Protein AF-A0A0F9BSE6-F1 (afdb_monomer_lite)

pLDDT: mean 94.54, std 9.43, range [40.88, 98.62]

Organism: NCBI:txid412755

Structure (mmCIF, N/CA/C/O backbone):
data_AF-A0A0F9BSE6-F1
#
_entry.id   AF-A0A0F9BSE6-F1
#
loop_
_atom_site.group_PDB
_atom_site.id
_atom_site.type_symbol
_atom_site.label_atom_id
_atom_site.label_alt_id
_atom_site.label_comp_id
_atom_site.label_asym_id
_atom_site.label_entity_id
_atom_site.label_seq_id
_atom_site.pdbx_PDB_ins_code
_atom_site.Cartn_x
_atom_site.Cartn_y
_atom_site.Cartn_z
_atom_site.occupancy
_atom_site.B_iso_or_equiv
_atom_site.auth_seq_id
_atom_site.auth_comp_id
_atom_site.auth_asym_id
_atom_site.auth_atom_id
_atom_site.pdbx_PDB_model_num
ATOM 1 N N . LYS A 1 1 ? -13.243 -0.671 10.681 1.00 94.56 1 LYS A N 1
ATOM 2 C CA . LYS A 1 1 ? -12.581 0.078 9.595 1.00 94.56 1 LYS A CA 1
ATOM 3 C C . LYS A 1 1 ? -11.642 -0.869 8.884 1.00 94.56 1 LYS A C 1
ATOM 5 O O . LYS A 1 1 ? -10.928 -1.587 9.572 1.00 94.56 1 LYS A O 1
ATOM 10 N N . ILE A 1 2 ? -11.708 -0.940 7.564 1.00 98.12 2 ILE A N 1
ATOM 11 C CA . ILE A 1 2 ? -10.799 -1.738 6.736 1.00 98.12 2 ILE A CA 1
ATOM 12 C C . ILE A 1 2 ? -9.927 -0.745 5.977 1.00 98.12 2 ILE A C 1
ATOM 14 O O . ILE A 1 2 ? -10.470 0.229 5.458 1.00 98.12 2 ILE A O 1
ATOM 18 N N . LEU 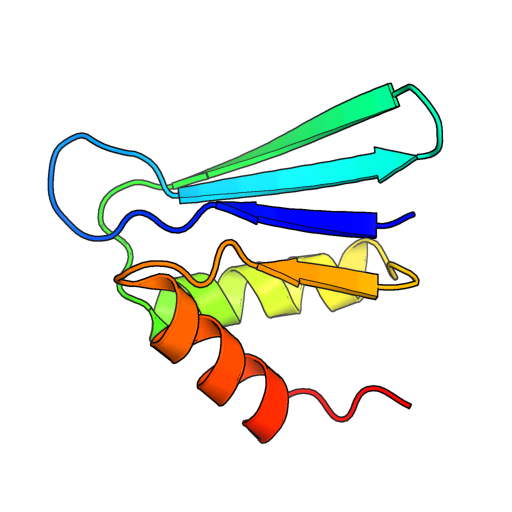A 1 3 ? -8.616 -0.962 5.959 1.00 98.44 3 LEU A N 1
ATOM 19 C CA . LEU A 1 3 ? -7.689 -0.218 5.111 1.00 98.44 3 LEU A CA 1
ATOM 20 C C . LEU A 1 3 ? -7.546 -0.973 3.789 1.00 98.44 3 LEU A C 1
ATOM 22 O O . LEU A 1 3 ? -7.429 -2.197 3.793 1.00 98.44 3 LEU A O 1
ATOM 26 N N . SER A 1 4 ? -7.599 -0.257 2.677 1.00 98.19 4 SER A N 1
ATOM 27 C CA . SER A 1 4 ? -7.528 -0.819 1.332 1.00 98.19 4 SER A CA 1
ATOM 28 C C . SER A 1 4 ? -6.404 -0.138 0.565 1.00 98.19 4 SER A C 1
ATOM 30 O O . SER A 1 4 ? -6.289 1.089 0.623 1.00 98.19 4 SER A O 1
ATOM 32 N N . VAL A 1 5 ? -5.580 -0.934 -0.110 1.00 98.31 5 VAL A N 1
ATOM 33 C CA . VAL A 1 5 ? -4.401 -0.478 -0.849 1.00 98.31 5 VAL A CA 1
ATOM 34 C C . VAL A 1 5 ? -4.453 -1.069 -2.248 1.00 98.31 5 VAL A C 1
ATOM 36 O O . VAL A 1 5 ? -4.396 -2.285 -2.397 1.00 98.31 5 VAL A O 1
ATOM 39 N N . ASP A 1 6 ? -4.565 -0.205 -3.245 1.00 98.00 6 ASP A N 1
ATOM 40 C CA . ASP A 1 6 ? -4.442 -0.544 -4.660 1.00 98.00 6 ASP A CA 1
ATOM 41 C C . ASP A 1 6 ? -3.069 -0.057 -5.133 1.00 98.00 6 ASP A C 1
ATOM 43 O O . ASP A 1 6 ? -2.729 1.119 -4.952 1.00 98.00 6 ASP A O 1
ATOM 47 N N . VAL A 1 7 ? -2.234 -0.983 -5.602 1.00 98.00 7 VAL A N 1
ATOM 48 C CA . VAL A 1 7 ? -0.795 -0.765 -5.772 1.00 98.00 7 VAL A CA 1
ATOM 49 C C . VAL A 1 7 ? -0.483 -0.492 -7.236 1.00 98.00 7 VAL A C 1
ATOM 51 O O . VAL A 1 7 ? -0.516 -1.392 -8.068 1.00 98.00 7 VAL A O 1
ATOM 54 N N . ALA A 1 8 ? -0.036 0.728 -7.518 1.00 96.56 8 ALA A N 1
ATOM 55 C CA . ALA A 1 8 ? 0.642 1.060 -8.765 1.00 96.56 8 ALA A CA 1
ATOM 56 C C . ALA A 1 8 ? 2.093 1.452 -8.484 1.00 96.56 8 ALA A C 1
ATOM 58 O O . ALA A 1 8 ? 2.399 2.045 -7.446 1.00 96.56 8 ALA A O 1
ATOM 59 N N . ARG A 1 9 ? 2.992 1.134 -9.414 1.00 89.56 9 ARG A N 1
ATOM 60 C CA . ARG A 1 9 ? 4.418 1.435 -9.269 1.00 89.56 9 ARG A CA 1
ATOM 61 C C . ARG A 1 9 ? 4.816 2.643 -10.115 1.00 89.56 9 ARG A C 1
ATOM 63 O O . ARG A 1 9 ? 4.450 3.775 -9.816 1.00 89.56 9 ARG A O 1
ATOM 70 N N . PHE A 1 10 ? 5.602 2.392 -11.154 1.00 90.50 10 PHE A N 1
ATOM 71 C CA . PHE A 1 10 ? 6.069 3.389 -12.106 1.00 90.50 10 PHE A CA 1
ATOM 72 C C . PHE A 1 10 ? 5.065 3.523 -13.256 1.00 90.50 10 PHE A C 1
ATOM 74 O O . PHE A 1 10 ? 4.272 2.612 -13.485 1.00 90.50 10 PHE A O 1
ATOM 81 N N . GLY A 1 11 ? 5.141 4.630 -13.994 1.00 91.81 11 GLY A N 1
ATOM 82 C CA . GLY A 1 11 ? 4.178 4.987 -15.037 1.00 91.81 11 GLY A CA 1
ATOM 83 C C . GLY A 1 11 ? 3.158 6.012 -14.544 1.00 91.81 11 GLY A C 1
ATOM 84 O O . GLY A 1 11 ? 3.376 6.676 -13.527 1.00 91.81 11 GLY A O 1
ATOM 85 N N . ASP A 1 12 ? 2.061 6.141 -15.285 1.00 95.12 12 ASP A N 1
ATOM 86 C CA . ASP A 1 12 ? 1.080 7.212 -15.074 1.00 95.12 12 ASP A CA 1
ATOM 87 C C . ASP A 1 12 ? 0.028 6.869 -14.006 1.00 95.12 12 ASP A C 1
ATOM 89 O O . ASP A 1 12 ? -0.618 7.764 -13.453 1.00 95.12 12 ASP A O 1
ATOM 93 N N . ASP A 1 13 ? -0.104 5.584 -13.667 1.00 95.75 13 ASP A N 1
ATOM 94 C CA . ASP A 1 13 ? -1.035 5.107 -12.648 1.00 95.75 13 ASP A CA 1
ATOM 95 C C . ASP A 1 13 ? -0.623 5.535 -11.230 1.00 95.75 13 ASP A C 1
ATOM 97 O O . ASP A 1 13 ? 0.518 5.918 -10.943 1.00 95.75 13 ASP A O 1
ATOM 101 N N . GLN A 1 14 ? -1.591 5.486 -10.315 1.00 97.62 14 GLN A N 1
ATOM 102 C CA . GLN A 1 14 ? -1.426 5.912 -8.929 1.00 97.62 14 GLN A CA 1
ATOM 103 C C . GLN A 1 14 ? -1.656 4.756 -7.965 1.00 97.62 14 GLN A C 1
ATOM 105 O O . GLN A 1 14 ? -2.678 4.084 -8.040 1.00 97.62 14 GLN A O 1
ATOM 110 N N . THR A 1 15 ? -0.775 4.615 -6.973 1.00 98.38 15 THR A N 1
ATOM 111 C CA . THR A 1 15 ? -1.117 3.859 -5.764 1.00 98.38 15 THR A CA 1
ATOM 112 C C . THR A 1 15 ? -2.203 4.621 -5.011 1.00 98.38 15 THR A C 1
ATOM 114 O O . THR A 1 15 ? -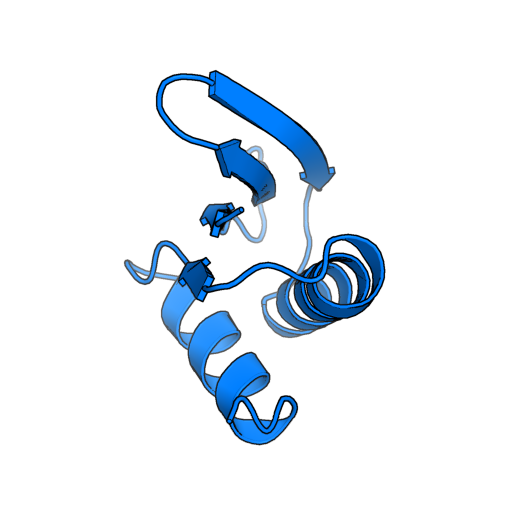2.048 5.820 -4.753 1.00 98.38 15 THR A O 1
ATOM 117 N N . VAL A 1 16 ? -3.270 3.936 -4.600 1.00 98.44 16 VAL A N 1
ATOM 118 C CA . VAL A 1 16 ? -4.376 4.515 -3.827 1.00 98.44 16 VAL A CA 1
ATOM 119 C C . VAL A 1 16 ? -4.499 3.812 -2.481 1.00 98.44 16 VAL A C 1
ATOM 121 O O . VAL A 1 16 ? -4.685 2.602 -2.407 1.00 98.44 16 VAL A O 1
ATOM 124 N N . ILE A 1 17 ? -4.454 4.595 -1.402 1.00 98.62 17 ILE A N 1
ATOM 125 C CA . ILE A 1 17 ? -4.729 4.122 -0.043 1.00 98.62 17 ILE A CA 1
ATOM 126 C C . ILE A 1 17 ? -6.038 4.749 0.431 1.00 98.62 17 ILE A C 1
ATOM 128 O O . ILE A 1 17 ? -6.228 5.970 0.383 1.00 98.62 17 ILE A O 1
ATOM 132 N N . GLY A 1 18 ? -6.956 3.912 0.901 1.00 98.50 18 GLY A N 1
ATOM 133 C CA . GLY A 1 18 ? -8.278 4.325 1.355 1.00 98.50 18 GLY A CA 1
ATOM 134 C C . GLY A 1 18 ? -8.789 3.495 2.522 1.00 98.50 18 GLY A C 1
ATOM 135 O O . GLY A 1 18 ? -8.198 2.493 2.913 1.00 98.50 18 GLY A O 1
ATOM 136 N N . THR A 1 19 ? -9.922 3.908 3.084 1.00 98.50 19 THR A N 1
ATOM 137 C CA . THR A 1 19 ? -10.628 3.138 4.111 1.00 98.50 19 THR A CA 1
ATOM 138 C C . THR A 1 19 ? -12.049 2.816 3.691 1.00 98.50 19 THR A C 1
ATOM 140 O O . THR A 1 19 ? -12.713 3.600 3.010 1.00 98.50 19 THR A O 1
ATOM 143 N N . ARG A 1 20 ? -12.546 1.670 4.159 1.00 97.75 20 ARG A N 1
ATOM 144 C CA . ARG A 1 20 ? -13.954 1.281 4.077 1.00 97.75 20 ARG A CA 1
ATOM 145 C C . ARG A 1 20 ? -14.538 1.051 5.469 1.00 97.75 20 ARG A C 1
ATOM 147 O O . ARG A 1 20 ? -13.964 0.342 6.302 1.00 97.75 20 ARG A O 1
ATOM 154 N N . GLN A 1 21 ? -15.723 1.606 5.708 1.00 97.38 21 GLN A N 1
ATOM 155 C CA . GLN A 1 21 ? -16.539 1.360 6.897 1.00 97.38 21 GLN A CA 1
ATOM 156 C C . GLN A 1 21 ? -17.994 1.145 6.455 1.00 97.38 21 GLN A C 1
ATOM 158 O O . GLN A 1 21 ? -18.692 2.084 6.073 1.00 97.38 21 GLN A O 1
ATOM 163 N N . GLY A 1 22 ? -18.456 -0.110 6.477 1.00 95.25 22 GLY A N 1
ATOM 164 C CA . GLY A 1 22 ? -1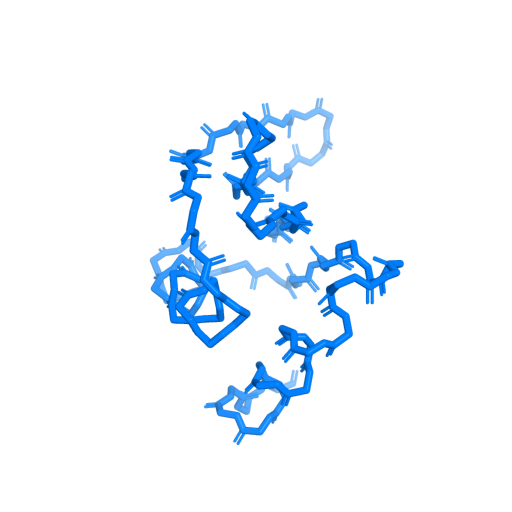9.778 -0.465 5.952 1.00 95.25 22 GLY A CA 1
ATOM 165 C C . GLY A 1 22 ? -19.901 -0.124 4.462 1.00 95.25 22 GLY A C 1
ATOM 166 O O . GLY A 1 22 ? -19.089 -0.580 3.657 1.00 95.25 22 GLY A O 1
ATOM 167 N N . ARG A 1 23 ? -20.903 0.688 4.105 1.00 96.69 23 ARG A N 1
ATOM 168 C CA . ARG A 1 23 ? -21.174 1.135 2.723 1.00 96.69 23 ARG A CA 1
ATOM 169 C C . ARG A 1 23 ? -20.426 2.411 2.316 1.00 96.69 23 ARG A C 1
ATOM 171 O O . ARG A 1 23 ? -20.643 2.906 1.218 1.00 96.69 23 ARG A O 1
ATOM 178 N N . LYS A 1 24 ? -19.576 2.964 3.188 1.00 97.06 24 LYS A N 1
ATOM 179 C CA . LYS A 1 24 ? -18.801 4.176 2.901 1.00 97.06 24 LYS A CA 1
ATOM 180 C C . LYS A 1 24 ? -17.343 3.824 2.630 1.00 97.06 24 LYS A C 1
ATOM 182 O O . LYS A 1 24 ? -16.720 3.136 3.442 1.00 97.06 24 LYS A O 1
ATOM 187 N N . ALA A 1 25 ? -16.821 4.331 1.519 1.00 97.56 25 ALA A N 1
ATOM 188 C CA . ALA A 1 25 ? -15.406 4.318 1.186 1.00 97.56 25 ALA A CA 1
ATOM 189 C C . ALA A 1 25 ? -14.874 5.757 1.149 1.00 97.56 25 ALA A C 1
ATOM 191 O O . ALA A 1 25 ? -15.579 6.669 0.717 1.00 97.56 25 ALA A O 1
ATOM 192 N N . THR A 1 26 ? -13.641 5.945 1.609 1.00 97.94 26 THR A N 1
ATOM 193 C CA . THR A 1 26 ? -12.945 7.234 1.603 1.00 97.94 26 THR A CA 1
ATOM 194 C C . THR A 1 26 ? -11.535 7.020 1.075 1.00 97.94 26 THR A C 1
ATOM 196 O O . THR A 1 26 ? -10.795 6.200 1.619 1.00 97.94 26 THR A O 1
ATOM 199 N N . VAL A 1 27 ? -11.143 7.774 0.049 1.00 98.50 27 VAL A N 1
ATOM 200 C CA . VAL A 1 27 ? -9.745 7.843 -0.393 1.00 98.50 27 VAL A CA 1
ATOM 201 C C . VAL A 1 27 ? -8.977 8.714 0.595 1.00 98.50 27 VAL A C 1
ATOM 203 O O . VAL A 1 27 ? -9.364 9.857 0.827 1.00 98.50 27 VAL A O 1
ATOM 206 N N . LEU A 1 28 ? -7.909 8.175 1.182 1.00 98.25 28 LEU A N 1
ATOM 207 C CA . LEU A 1 28 ? -7.049 8.915 2.105 1.00 98.25 28 LEU A CA 1
ATOM 208 C C . LEU A 1 28 ? -5.908 9.591 1.352 1.00 98.25 28 LEU A C 1
ATOM 210 O O . LEU A 1 28 ? -5.626 10.770 1.567 1.00 98.25 28 LEU A O 1
ATOM 214 N N . LYS A 1 29 ? -5.254 8.851 0.451 1.00 98.56 29 LYS A N 1
ATOM 215 C CA . LYS A 1 29 ? -4.119 9.372 -0.304 1.00 98.56 29 LYS A CA 1
ATOM 216 C C . LYS A 1 29 ? -3.923 8.645 -1.626 1.00 98.56 29 LYS A C 1
ATOM 218 O O . LYS A 1 29 ? -4.279 7.477 -1.769 1.00 98.56 29 LYS A O 1
ATOM 223 N N . LYS A 1 30 ? -3.325 9.366 -2.572 1.00 98.50 30 LYS A N 1
ATOM 224 C CA . LYS A 1 30 ? -2.823 8.838 -3.837 1.00 98.50 30 LYS A CA 1
ATOM 225 C C . LYS A 1 30 ? -1.348 9.191 -3.987 1.00 98.50 30 LYS A C 1
ATOM 227 O O . LYS A 1 30 ? -0.943 10.276 -3.559 1.00 98.50 30 LYS A O 1
ATOM 232 N N . TYR A 1 31 ? -0.578 8.296 -4.588 1.00 98.25 31 TYR A N 1
ATOM 233 C CA . TYR A 1 31 ? 0.852 8.468 -4.822 1.00 98.25 31 TYR A CA 1
ATOM 234 C C . TYR A 1 31 ? 1.221 8.038 -6.241 1.00 98.25 31 TYR A C 1
ATOM 236 O O . TYR A 1 31 ? 0.695 7.045 -6.731 1.00 98.25 31 TYR A O 1
ATOM 244 N N . HIS A 1 32 ? 2.153 8.755 -6.868 1.00 97.81 32 HIS A N 1
ATOM 245 C CA . HIS A 1 32 ? 2.771 8.361 -8.136 1.00 97.81 32 HIS A CA 1
ATOM 246 C C . HIS A 1 32 ? 4.195 7.863 -7.907 1.00 97.81 32 HIS A C 1
ATOM 248 O O . HIS A 1 32 ? 4.903 8.406 -7.056 1.00 97.81 32 HIS A O 1
ATOM 254 N N . GLY A 1 33 ? 4.622 6.888 -8.713 1.00 96.62 33 GLY A N 1
ATOM 255 C CA . GLY A 1 33 ? 6.032 6.531 -8.868 1.00 96.62 33 GLY A CA 1
ATOM 256 C C . GLY A 1 33 ? 6.687 5.887 -7.646 1.00 96.62 33 GLY A C 1
ATOM 257 O O . GLY A 1 33 ? 7.913 5.857 -7.579 1.00 96.62 33 GLY A O 1
ATOM 258 N N . LEU A 1 34 ? 5.904 5.394 -6.682 1.00 98.12 34 LEU A N 1
ATOM 259 C CA . LEU A 1 34 ? 6.453 4.711 -5.514 1.00 98.12 34 LEU A CA 1
ATOM 260 C C . LEU A 1 34 ? 6.819 3.269 -5.857 1.00 98.12 34 LEU A C 1
ATOM 262 O O . LEU A 1 34 ? 6.072 2.572 -6.543 1.00 98.12 34 LEU A O 1
ATOM 266 N N . ASP A 1 35 ? 7.953 2.797 -5.346 1.00 97.38 35 ASP A N 1
ATOM 267 C CA . ASP A 1 35 ? 8.239 1.365 -5.339 1.00 97.38 35 ASP A CA 1
ATOM 268 C C . ASP A 1 35 ? 7.441 0.624 -4.249 1.00 97.38 35 ASP A C 1
ATOM 270 O O . ASP A 1 35 ? 6.813 1.222 -3.372 1.00 97.38 35 ASP A O 1
ATOM 274 N N . THR A 1 36 ? 7.453 -0.709 -4.291 1.00 97.38 36 THR A N 1
ATOM 275 C CA . THR A 1 36 ? 6.677 -1.544 -3.361 1.00 97.38 36 THR A CA 1
ATOM 276 C C . THR A 1 36 ? 7.122 -1.400 -1.904 1.00 97.38 36 THR A C 1
ATOM 278 O O . THR A 1 36 ? 6.308 -1.583 -1.001 1.00 97.38 36 THR A O 1
ATOM 281 N N . VAL A 1 37 ? 8.385 -1.047 -1.649 1.00 97.88 37 VAL A N 1
ATOM 282 C CA . VAL A 1 37 ? 8.888 -0.812 -0.288 1.00 97.88 37 VAL A CA 1
ATOM 283 C C . VAL A 1 37 ? 8.313 0.496 0.242 1.00 97.88 37 VAL A C 1
ATOM 285 O O . VAL A 1 37 ? 7.758 0.525 1.338 1.00 97.88 37 VAL A O 1
ATOM 288 N N . GLN A 1 38 ? 8.358 1.560 -0.558 1.00 98.44 38 GLN A N 1
ATOM 289 C CA . GLN A 1 38 ? 7.780 2.857 -0.216 1.00 98.44 38 GLN A CA 1
ATOM 290 C C . GLN A 1 38 ? 6.260 2.777 -0.027 1.00 98.44 38 GLN A C 1
ATOM 292 O O . GLN A 1 38 ? 5.728 3.382 0.903 1.00 98.44 38 GLN A O 1
ATOM 297 N N . VAL A 1 39 ? 5.546 2.009 -0.859 1.00 98.19 39 VAL A N 1
ATOM 298 C CA . VAL A 1 39 ? 4.105 1.768 -0.670 1.00 98.19 39 VAL A CA 1
ATOM 299 C C . VAL A 1 39 ? 3.834 1.039 0.649 1.00 98.19 39 VAL A C 1
ATOM 301 O O . VAL A 1 39 ? 2.902 1.411 1.368 1.00 98.19 39 VAL A O 1
ATOM 304 N N . ALA A 1 40 ? 4.657 0.050 1.014 1.00 98.00 40 ALA A N 1
ATOM 305 C CA . ALA A 1 40 ? 4.543 -0.622 2.306 1.00 98.00 40 ALA A CA 1
ATOM 306 C C . ALA A 1 40 ? 4.765 0.352 3.476 1.00 98.00 40 ALA A C 1
ATOM 308 O O . ALA A 1 40 ? 3.963 0.345 4.406 1.00 98.00 40 ALA A O 1
ATOM 309 N N . GLU A 1 41 ? 5.759 1.248 3.406 1.00 98.38 41 GLU A N 1
ATOM 310 C CA . GLU A 1 41 ? 5.964 2.294 4.427 1.00 98.38 41 GLU A CA 1
ATOM 311 C C . GLU A 1 41 ? 4.726 3.173 4.608 1.00 98.38 41 GLU A C 1
ATOM 313 O O . GLU A 1 41 ? 4.222 3.325 5.721 1.00 98.38 41 GLU A O 1
ATOM 318 N N . ARG A 1 42 ? 4.180 3.710 3.508 1.00 98.56 42 ARG A N 1
ATOM 319 C CA . ARG A 1 42 ? 2.965 4.541 3.561 1.00 98.56 42 ARG A CA 1
ATOM 320 C C . ARG A 1 42 ? 1.782 3.770 4.119 1.00 98.56 42 ARG A C 1
ATOM 322 O O . ARG A 1 42 ? 0.994 4.308 4.891 1.00 98.56 42 ARG A O 1
ATOM 329 N N . THR A 1 43 ? 1.671 2.496 3.769 1.00 98.12 43 THR A N 1
ATOM 330 C CA . THR A 1 43 ? 0.624 1.635 4.312 1.00 98.12 43 THR A CA 1
ATOM 331 C C . THR A 1 43 ? 0.789 1.453 5.822 1.00 98.12 43 THR A C 1
ATOM 333 O O . THR A 1 43 ? -0.196 1.586 6.542 1.00 98.12 43 THR A O 1
ATOM 336 N N . ILE A 1 44 ? 2.008 1.233 6.327 1.00 98.06 44 ILE A N 1
ATOM 337 C CA . ILE A 1 44 ? 2.300 1.131 7.768 1.00 98.06 44 ILE A CA 1
ATOM 338 C C . ILE A 1 44 ? 1.940 2.429 8.502 1.00 98.06 44 ILE A C 1
ATOM 340 O O . ILE A 1 44 ? 1.287 2.370 9.547 1.00 98.06 44 ILE A O 1
ATOM 344 N N . GLU A 1 45 ? 2.281 3.594 7.942 1.00 98.12 45 GLU A N 1
ATOM 345 C CA . GLU A 1 45 ? 1.884 4.899 8.492 1.00 98.12 45 GLU A CA 1
ATOM 346 C C . GLU A 1 45 ? 0.357 4.979 8.676 1.00 98.12 45 GLU A C 1
ATOM 348 O O . GLU A 1 45 ? -0.128 5.323 9.759 1.00 98.12 45 GLU A O 1
ATOM 353 N N . PHE A 1 46 ? -0.416 4.578 7.659 1.00 98.06 46 PHE A N 1
ATOM 354 C CA . PHE A 1 46 ? -1.877 4.555 7.745 1.00 98.06 46 PHE A CA 1
ATOM 355 C C . PHE A 1 46 ? -2.423 3.453 8.658 1.00 98.06 46 PHE A C 1
ATOM 357 O O . PHE A 1 46 ? -3.450 3.669 9.297 1.00 98.06 46 PHE A O 1
ATOM 364 N N . ILE A 1 47 ? -1.762 2.299 8.790 1.00 97.31 47 ILE A N 1
ATOM 365 C CA . ILE A 1 47 ? -2.143 1.274 9.777 1.00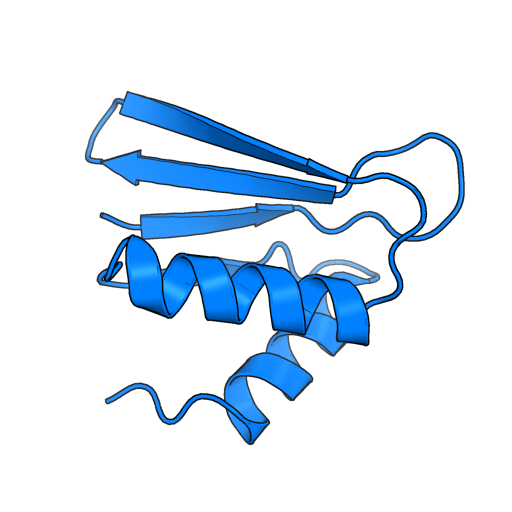 97.31 47 ILE A CA 1
ATOM 366 C C . ILE A 1 47 ? -2.078 1.862 11.192 1.00 97.31 47 ILE A C 1
ATOM 368 O O . ILE A 1 47 ? -3.029 1.714 11.963 1.00 97.31 47 ILE A O 1
ATOM 372 N N . ILE A 1 48 ? -0.993 2.571 11.517 1.00 96.75 48 ILE A N 1
ATOM 373 C CA . ILE A 1 48 ? -0.786 3.192 12.832 1.00 96.75 48 ILE A CA 1
ATOM 374 C C . ILE A 1 48 ? -1.824 4.294 13.090 1.00 96.75 48 ILE A C 1
ATOM 376 O O . ILE A 1 48 ? -2.410 4.350 14.175 1.00 96.75 48 ILE A O 1
ATOM 380 N N . GLN A 1 49 ? -2.073 5.155 12.100 1.00 97.06 49 GLN A N 1
ATOM 381 C CA . GLN A 1 49 ? -2.999 6.287 12.221 1.00 97.06 49 GLN A CA 1
ATOM 382 C C . GLN A 1 49 ? -4.465 5.842 12.276 1.00 97.06 49 GLN A C 1
ATOM 384 O O . GLN A 1 49 ? -5.222 6.253 13.158 1.00 97.06 49 GLN A O 1
ATOM 389 N N . GLU A 1 50 ? -4.881 4.985 11.344 1.00 96.81 50 GLU A N 1
ATOM 390 C CA . GLU A 1 50 ? -6.287 4.632 11.157 1.00 96.81 50 GLU A CA 1
ATOM 391 C C . GLU A 1 50 ? -6.757 3.507 12.079 1.00 96.81 50 GLU A C 1
ATOM 393 O O . GLU A 1 50 ? -7.975 3.364 12.264 1.00 96.81 50 GLU A O 1
ATOM 398 N N . LYS A 1 51 ? -5.813 2.723 12.626 1.00 95.69 51 LYS A N 1
ATOM 399 C CA . LYS A 1 51 ? -6.037 1.523 13.449 1.00 95.69 51 LYS A CA 1
ATOM 400 C C . LYS A 1 51 ? -7.111 0.609 12.842 1.00 95.69 51 LYS A C 1
ATOM 402 O O . LYS A 1 51 ? -8.153 0.360 13.463 1.00 95.69 51 LYS A O 1
ATOM 407 N N . PRO A 1 52 ? -6.940 0.174 11.581 1.00 96.75 52 PRO A N 1
ATOM 408 C CA . PRO A 1 52 ? -7.930 -0.651 10.910 1.00 96.75 52 PRO A CA 1
ATOM 409 C C . PRO A 1 52 ? -8.000 -2.045 11.550 1.00 96.75 52 PRO A C 1
ATOM 411 O O . PRO A 1 52 ? -7.028 -2.548 12.098 1.00 96.75 52 PRO A O 1
ATOM 414 N N . ARG A 1 53 ? -9.159 -2.700 11.433 1.00 96.25 53 ARG A N 1
ATOM 415 C CA . ARG A 1 53 ? -9.339 -4.105 11.839 1.00 96.25 53 ARG A CA 1
ATOM 416 C C . ARG A 1 53 ? -8.691 -5.075 10.848 1.00 96.25 53 ARG A C 1
ATOM 418 O O . ARG A 1 53 ? -8.392 -6.199 11.213 1.00 96.25 53 ARG A O 1
ATOM 425 N N . ALA A 1 54 ? -8.548 -4.661 9.594 1.00 96.19 54 ALA A N 1
ATOM 426 C CA . ALA A 1 54 ? -7.921 -5.454 8.550 1.00 96.19 54 ALA A CA 1
ATOM 427 C C . ALA A 1 54 ? -7.314 -4.532 7.494 1.00 96.19 54 ALA A C 1
ATOM 429 O O . ALA A 1 54 ? -7.841 -3.441 7.245 1.00 96.19 54 ALA A O 1
ATOM 430 N N . VAL A 1 55 ? -6.249 -5.009 6.860 1.00 97.38 55 VAL A N 1
ATOM 431 C CA . VAL A 1 55 ? -5.615 -4.384 5.701 1.00 97.38 55 VAL A CA 1
ATOM 432 C C . VAL A 1 55 ? -5.814 -5.319 4.520 1.00 97.38 55 VAL A C 1
ATOM 434 O O . VAL A 1 55 ? -5.508 -6.505 4.613 1.00 97.38 55 VAL A O 1
ATOM 437 N N . VAL A 1 56 ? -6.364 -4.792 3.434 1.00 97.25 56 VAL A N 1
ATOM 438 C CA . VAL A 1 56 ? -6.566 -5.515 2.180 1.00 97.25 56 VAL A CA 1
ATOM 439 C C . VAL A 1 56 ? -5.722 -4.824 1.127 1.00 97.25 56 VAL A C 1
ATOM 441 O O . VAL A 1 56 ? -5.909 -3.637 0.869 1.00 97.25 56 VAL A O 1
ATOM 444 N N . VAL A 1 57 ? -4.783 -5.561 0.553 1.00 97.81 57 VAL A N 1
ATOM 445 C CA . VAL A 1 57 ? -3.929 -5.090 -0.536 1.00 97.81 57 VAL A CA 1
ATOM 446 C C . VAL A 1 57 ? -4.393 -5.799 -1.799 1.00 97.81 57 VAL A C 1
ATOM 448 O O . VAL A 1 57 ? -4.588 -7.016 -1.752 1.00 97.81 57 VAL A O 1
ATOM 451 N N . ASP A 1 58 ? -4.592 -5.062 -2.890 1.00 96.75 58 ASP A N 1
ATOM 452 C CA . ASP A 1 58 ? -4.747 -5.679 -4.203 1.00 96.75 58 ASP A CA 1
ATOM 453 C C . ASP A 1 58 ? -3.427 -6.356 -4.562 1.00 96.75 58 ASP A C 1
ATOM 455 O O . ASP A 1 58 ? -2.413 -5.696 -4.772 1.00 96.75 58 ASP A O 1
ATOM 459 N N . GLY A 1 59 ? -3.431 -7.684 -4.478 1.00 88.12 59 GLY A N 1
ATOM 460 C CA . GLY A 1 59 ? 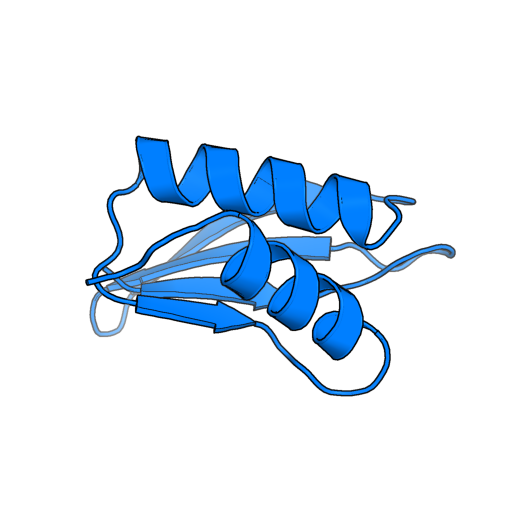-2.238 -8.510 -4.573 1.00 88.12 59 GLY A CA 1
ATOM 461 C C . GLY A 1 59 ? -1.882 -8.910 -5.997 1.00 88.12 59 GLY A C 1
ATOM 462 O O . GLY A 1 59 ? -0.804 -9.479 -6.176 1.00 88.12 59 GLY A O 1
ATOM 463 N N . ASP A 1 60 ? -2.752 -8.655 -6.980 1.00 87.44 60 ASP A N 1
ATOM 464 C CA . ASP A 1 60 ? -2.459 -9.030 -8.360 1.00 87.44 60 ASP A CA 1
ATOM 465 C C . ASP A 1 60 ? -1.284 -8.197 -8.903 1.00 87.44 60 ASP A C 1
ATOM 467 O O . ASP A 1 60 ? -1.114 -7.014 -8.596 1.00 87.44 60 ASP A O 1
ATOM 471 N N . GLY A 1 61 ? -0.395 -8.846 -9.653 1.00 87.50 61 GLY A N 1
ATOM 472 C CA . GLY A 1 61 ? 0.847 -8.248 -10.145 1.00 87.50 61 GLY A CA 1
ATOM 473 C C . GLY A 1 61 ? 1.785 -7.721 -9.044 1.00 87.50 61 GLY A C 1
ATOM 474 O O . GLY A 1 61 ? 2.609 -8.453 -8.498 1.00 87.50 61 GLY A O 1
ATOM 475 N N . LEU A 1 62 ? 1.736 -6.411 -8.782 1.00 92.00 62 LEU A N 1
ATOM 476 C CA . LEU A 1 62 ? 2.732 -5.675 -7.986 1.00 92.00 62 LEU A CA 1
ATOM 477 C C . LEU A 1 62 ? 2.502 -5.769 -6.471 1.00 92.00 62 LEU A C 1
ATOM 479 O O . LEU A 1 62 ? 3.448 -5.623 -5.689 1.00 92.00 62 LEU A O 1
ATOM 483 N N . GLY A 1 63 ? 1.259 -5.996 -6.043 1.00 95.19 63 GLY A N 1
ATOM 484 C CA . GLY A 1 63 ? 0.881 -5.915 -4.634 1.00 95.19 63 GLY A CA 1
ATOM 485 C C . GLY A 1 63 ? 1.442 -7.024 -3.751 1.00 95.19 63 GLY A C 1
ATOM 486 O O . GLY A 1 63 ? 1.599 -6.812 -2.548 1.00 95.19 63 GLY A O 1
ATOM 487 N N . ALA A 1 64 ? 1.829 -8.169 -4.322 1.00 95.88 64 ALA A N 1
ATOM 488 C CA . ALA A 1 64 ? 2.470 -9.256 -3.579 1.00 95.88 64 ALA A CA 1
ATOM 489 C C . ALA A 1 64 ? 3.713 -8.778 -2.802 1.00 95.88 64 ALA A C 1
ATOM 491 O O . ALA A 1 64 ? 3.861 -9.077 -1.618 1.00 95.88 64 ALA A O 1
ATOM 492 N N . GLY A 1 65 ? 4.545 -7.929 -3.419 1.00 95.50 65 GLY A N 1
ATOM 493 C CA . GLY A 1 65 ? 5.723 -7.361 -2.758 1.00 95.50 65 GLY A CA 1
ATOM 494 C C . GLY A 1 65 ? 5.374 -6.447 -1.579 1.00 95.50 65 GLY A C 1
ATOM 495 O O . GLY A 1 65 ? 6.113 -6.397 -0.599 1.00 95.50 65 GLY A O 1
ATOM 496 N N . VAL A 1 66 ? 4.234 -5.753 -1.632 1.00 97.12 66 VAL A N 1
ATOM 497 C CA . VAL A 1 66 ? 3.732 -4.951 -0.504 1.00 97.12 66 VAL A CA 1
ATOM 498 C C . VAL A 1 66 ? 3.246 -5.872 0.617 1.00 97.12 66 VAL A C 1
ATOM 500 O O . VAL A 1 66 ? 3.568 -5.637 1.780 1.00 97.12 66 VAL A O 1
ATOM 503 N N . VAL A 1 67 ? 2.525 -6.947 0.287 1.00 96.25 67 VAL A N 1
ATOM 504 C CA . VAL A 1 67 ? 2.039 -7.934 1.266 1.00 96.25 67 VAL A CA 1
ATOM 505 C C . VAL A 1 67 ? 3.192 -8.581 2.032 1.00 96.25 67 VAL A C 1
ATOM 507 O O . VAL A 1 67 ? 3.130 -8.655 3.261 1.00 96.25 67 VAL A O 1
ATOM 510 N N . ASP A 1 68 ? 4.249 -9.006 1.342 1.00 95.38 68 ASP A N 1
ATOM 511 C CA . ASP A 1 68 ? 5.410 -9.637 1.979 1.00 95.38 68 ASP A CA 1
ATOM 512 C C . ASP A 1 68 ? 6.112 -8.681 2.951 1.00 95.38 68 ASP A C 1
ATOM 514 O O . ASP A 1 68 ? 6.411 -9.050 4.089 1.00 95.38 68 ASP A O 1
ATOM 518 N N . GLN A 1 69 ? 6.295 -7.420 2.546 1.00 96.25 69 GLN A N 1
ATOM 519 C CA . GLN A 1 69 ? 6.862 -6.376 3.403 1.00 96.25 69 GLN A CA 1
ATOM 520 C C . GLN A 1 69 ? 5.988 -6.117 4.635 1.00 96.25 69 GLN A C 1
ATOM 522 O O . GLN A 1 69 ? 6.504 -6.036 5.750 1.00 96.25 69 GLN A O 1
ATOM 527 N N . LEU A 1 70 ? 4.666 -6.019 4.464 1.00 96.00 70 LEU A N 1
ATOM 528 C CA . LEU A 1 70 ? 3.745 -5.814 5.581 1.00 96.00 70 LEU A CA 1
ATOM 529 C C . LEU A 1 70 ? 3.770 -6.993 6.556 1.00 96.00 70 LEU A C 1
ATOM 531 O O . LEU A 1 70 ? 3.834 -6.766 7.757 1.00 96.00 70 LEU A O 1
ATOM 535 N N . ARG A 1 71 ? 3.795 -8.239 6.073 1.00 93.81 71 ARG A N 1
ATOM 536 C CA . ARG A 1 71 ? 3.897 -9.428 6.938 1.00 93.81 71 ARG A CA 1
ATOM 537 C C . ARG A 1 71 ? 5.213 -9.490 7.707 1.00 93.81 71 ARG A C 1
ATOM 539 O O . ARG A 1 71 ? 5.219 -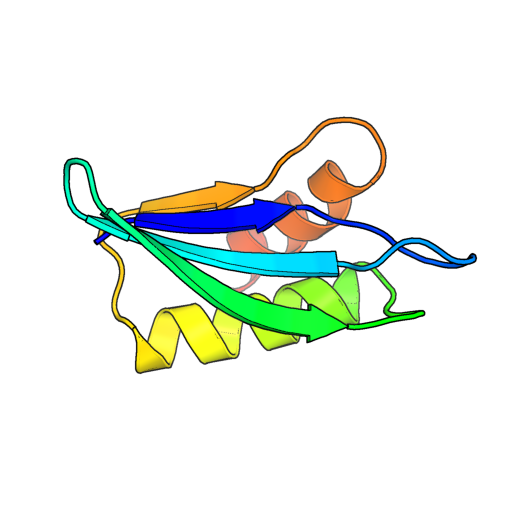9.890 8.866 1.00 93.81 71 ARG A O 1
ATOM 546 N N . ALA A 1 72 ? 6.318 -9.099 7.076 1.00 95.00 72 ALA A N 1
ATOM 547 C CA . ALA A 1 72 ? 7.636 -9.127 7.704 1.00 95.00 72 ALA A CA 1
ATOM 548 C C . ALA A 1 72 ? 7.808 -8.049 8.786 1.00 95.00 72 ALA A C 1
ATOM 550 O O . ALA A 1 72 ? 8.603 -8.216 9.708 1.00 95.00 72 ALA A O 1
ATOM 551 N N . ARG A 1 73 ? 7.097 -6.925 8.659 1.00 93.31 73 ARG A N 1
ATOM 552 C CA . ARG A 1 73 ? 7.355 -5.706 9.442 1.00 93.31 73 ARG A CA 1
ATOM 553 C C . ARG A 1 73 ? 6.228 -5.340 10.392 1.00 93.31 73 ARG A C 1
ATOM 555 O O . ARG A 1 73 ? 6.445 -4.618 11.360 1.00 93.31 73 ARG A O 1
ATOM 562 N N . VAL A 1 74 ? 5.027 -5.821 10.108 1.00 87.31 74 VAL A N 1
ATOM 563 C CA . VAL A 1 74 ? 3.845 -5.618 10.928 1.00 87.31 74 VAL A CA 1
ATOM 564 C C . VAL A 1 74 ? 3.458 -6.970 11.502 1.00 87.31 74 VAL A C 1
ATOM 566 O O . VAL A 1 74 ? 2.867 -7.810 10.829 1.00 87.31 74 VAL A O 1
ATOM 569 N N . GLN A 1 75 ? 3.769 -7.174 12.779 1.00 62.22 75 GLN A N 1
ATOM 570 C CA . GLN A 1 75 ? 3.103 -8.207 13.563 1.00 62.22 75 GLN A CA 1
ATOM 571 C C . GLN A 1 75 ? 1.656 -7.764 13.764 1.00 62.22 75 GLN A C 1
ATOM 573 O O . GLN A 1 75 ? 1.358 -6.961 14.648 1.00 62.22 75 GLN A O 1
ATOM 578 N N . VAL A 1 76 ? 0.755 -8.234 12.907 1.00 48.56 76 VAL A N 1
ATOM 579 C CA . VAL A 1 76 ? -0.674 -8.131 13.191 1.00 48.56 76 VAL A CA 1
ATOM 580 C C . VAL A 1 76 ? -1.074 -9.382 13.972 1.00 48.56 76 VAL A C 1
ATOM 582 O O . VAL A 1 76 ? -0.845 -10.499 13.512 1.00 48.56 76 VAL A O 1
ATOM 585 N N . LEU A 1 77 ? -1.594 -9.128 15.176 1.00 40.88 77 LEU A N 1
ATOM 586 C CA . LEU A 1 77 ? -2.342 -10.032 16.056 1.00 40.88 77 LEU A CA 1
ATOM 587 C C . LEU A 1 77 ? -3.434 -10.824 15.324 1.00 40.88 77 LEU A C 1
ATOM 589 O O . LEU A 1 77 ? -4.046 -10.255 14.390 1.00 40.88 77 LEU A O 1
#

Foldseek 3Di:
DEWEWEDDAADDDWIWIWDDDPPDIDTPDIHHHHALLRSLVVVVVCCVVVVHPYYHYPCPDRRVSSVVNCVVPDPDD

Sequence (77 aa):
KILSVDVARFGDDQTVIGTRQGRKATVLKKYHGLDTVQVAERTIEFIIQEKPRAVVVDGDGLGAGVVDQLRARVQVL

Radius of gyration: 11.6 Å; chains: 1; bounding box: 30×19×31 Å

Secondary structure (DSSP, 8-state):
-EEEEE---SSS-EEEEEEEETTEEEEEEEEES--HHHHHHHHHHHHHHH--SEEEE--TTTHHHHHHHHHHH----